Protein AF-A0A348WJH2-F1 (afdb_monomer)

Radius of gyration: 21.04 Å; Cα contacts (8 Å, |Δi|>4): 135; chains: 1; bounding box: 50×50×41 Å

Nearest PDB structures (foldseek):
  1rqu-assembly1_B  TM=5.737E-01  e=1.748E-11  Escherichia coli
  1ctf-assembly1_A-2  TM=9.902E-01  e=3.778E-07  Escherichia coli
  5kcs-assembly1_1L  TM=9.194E-01  e=9.477E-08  Escherichia coli K-12
  1rqs-assembly1_A  TM=9.355E-01  e=2.480E-07  unclassified
  4v4v-assembly1_B5  TM=5.632E-01  e=1.657E-08  Escherichia coli

Structure (mmCIF, N/CA/C/O backbone):
data_AF-A0A348WJH2-F1
#
_entry.id   AF-A0A348WJH2-F1
#
loop_
_atom_site.group_PDB
_atom_site.id
_atom_site.type_symbol
_atom_site.label_atom_id
_atom_site.label_alt_id
_atom_site.label_comp_id
_atom_site.label_asym_id
_atom_site.label_entity_id
_atom_site.label_seq_id
_atom_site.pdbx_PDB_ins_code
_atom_site.Cartn_x
_atom_site.Cartn_y
_atom_site.Cartn_z
_atom_site.occupancy
_atom_site.B_iso_or_equiv
_atom_site.auth_seq_id
_atom_site.auth_comp_id
_atom_site.auth_asym_id
_atom_site.auth_atom_id
_atom_site.pdbx_PDB_model_num
ATOM 1 N N . MET A 1 1 ? 29.690 -30.319 -28.039 1.00 46.69 1 MET A N 1
ATOM 2 C CA . MET A 1 1 ? 29.907 -28.951 -28.549 1.00 46.69 1 MET A CA 1
ATOM 3 C C . MET A 1 1 ? 28.600 -28.462 -29.152 1.00 46.69 1 MET A C 1
ATOM 5 O O . MET A 1 1 ? 28.057 -29.184 -29.972 1.00 46.69 1 MET A O 1
ATOM 9 N N . GLN A 1 2 ? 28.172 -27.258 -28.760 1.00 45.25 2 GLN A N 1
ATOM 10 C CA . GLN A 1 2 ? 27.212 -26.384 -29.456 1.00 45.25 2 GLN A CA 1
ATOM 11 C C . GLN A 1 2 ? 25.711 -26.706 -29.321 1.00 45.25 2 GLN A C 1
ATOM 13 O O . GLN A 1 2 ? 25.071 -27.188 -30.249 1.00 45.25 2 GLN A O 1
ATOM 18 N N . ASN A 1 3 ? 25.130 -26.287 -28.190 1.00 41.72 3 ASN A N 1
ATOM 19 C CA . ASN A 1 3 ? 23.770 -25.748 -28.193 1.00 41.72 3 ASN A CA 1
ATOM 20 C C . ASN A 1 3 ? 23.844 -24.328 -28.767 1.00 41.72 3 ASN A C 1
ATOM 22 O O . ASN A 1 3 ? 24.273 -23.391 -28.100 1.00 41.72 3 ASN A O 1
ATOM 26 N N . SER A 1 4 ? 23.488 -24.210 -30.041 1.00 49.62 4 SER A N 1
ATOM 27 C CA . SER A 1 4 ? 23.140 -22.955 -30.697 1.00 49.62 4 SER A CA 1
ATOM 28 C C . SER A 1 4 ? 21.709 -22.612 -30.269 1.00 49.62 4 SER A C 1
ATOM 30 O O . SER A 1 4 ? 20.746 -23.007 -30.928 1.00 49.62 4 SER A O 1
ATOM 32 N N . GLU A 1 5 ? 21.554 -21.931 -29.136 1.00 47.00 5 GLU A N 1
ATOM 33 C CA . GLU A 1 5 ? 20.313 -21.219 -28.839 1.00 47.00 5 GLU A CA 1
ATOM 34 C C . GLU A 1 5 ? 20.362 -19.905 -29.603 1.00 47.00 5 GLU A C 1
ATOM 36 O O . GLU A 1 5 ? 21.200 -19.041 -29.356 1.00 47.00 5 GLU A O 1
ATOM 41 N N . GLY A 1 6 ? 19.507 -19.836 -30.622 1.00 40.53 6 GLY A N 1
ATOM 42 C CA . GLY A 1 6 ? 19.348 -18.671 -31.462 1.00 40.53 6 GLY A CA 1
ATOM 43 C C . GLY A 1 6 ? 19.088 -17.444 -30.606 1.00 40.53 6 GLY A C 1
ATOM 44 O O . GLY A 1 6 ? 18.168 -17.420 -29.788 1.00 40.53 6 GLY A O 1
ATOM 45 N N . GLU A 1 7 ? 19.906 -16.431 -30.848 1.00 48.00 7 GLU A N 1
ATOM 46 C CA . GLU A 1 7 ? 19.662 -15.041 -30.514 1.00 48.00 7 GLU A CA 1
ATOM 47 C C . GLU A 1 7 ? 18.270 -14.667 -31.053 1.00 48.00 7 GLU A C 1
ATOM 49 O O . GLU A 1 7 ? 18.090 -14.289 -32.211 1.00 48.00 7 GLU A O 1
ATOM 54 N N . LYS A 1 8 ? 17.227 -14.875 -30.239 1.00 43.53 8 LYS A N 1
ATOM 55 C CA . LYS A 1 8 ? 15.921 -14.283 -30.497 1.00 43.53 8 LYS A CA 1
ATOM 56 C C . LYS A 1 8 ? 16.123 -12.797 -30.286 1.00 43.53 8 LYS A C 1
ATOM 58 O O . LYS A 1 8 ? 16.161 -12.344 -29.145 1.00 43.53 8 LYS A O 1
ATOM 63 N N . ALA A 1 9 ? 16.247 -12.062 -31.388 1.00 52.12 9 ALA A N 1
ATOM 64 C CA . ALA A 1 9 ? 16.030 -10.628 -31.395 1.00 52.12 9 ALA A CA 1
ATOM 65 C C . ALA A 1 9 ? 14.779 -10.350 -30.551 1.00 52.12 9 ALA A C 1
ATOM 67 O O . ALA A 1 9 ? 13.692 -10.860 -30.846 1.00 52.12 9 ALA A O 1
ATOM 68 N N . VAL A 1 10 ? 14.976 -9.650 -29.434 1.00 57.03 10 VAL A N 1
ATOM 69 C CA . VAL A 1 10 ? 13.906 -9.310 -28.502 1.00 57.03 10 VAL A CA 1
ATOM 70 C C . VAL A 1 10 ? 12.946 -8.424 -29.279 1.00 57.03 10 VAL A C 1
ATOM 72 O O . VAL A 1 10 ? 13.272 -7.295 -29.631 1.00 57.03 10 VAL A O 1
ATOM 75 N N . ASP A 1 11 ? 11.791 -8.976 -29.634 1.00 60.22 11 ASP A N 1
ATOM 76 C CA . ASP A 1 11 ? 10.798 -8.283 -30.443 1.00 60.22 11 ASP A CA 1
ATOM 77 C C . ASP A 1 11 ? 10.117 -7.210 -29.579 1.00 60.22 11 ASP A C 1
ATOM 79 O O . ASP A 1 11 ? 9.115 -7.444 -28.899 1.00 60.22 11 ASP A O 1
ATOM 83 N N . THR A 1 12 ? 10.723 -6.022 -29.552 1.00 59.34 12 THR A N 1
ATOM 84 C CA . THR A 1 12 ? 10.288 -4.865 -28.759 1.00 59.34 12 THR A CA 1
ATOM 85 C C . THR A 1 12 ? 9.036 -4.189 -29.325 1.00 59.34 12 THR A C 1
ATOM 87 O O . THR A 1 12 ? 8.497 -3.280 -28.695 1.00 59.34 12 THR A O 1
ATOM 90 N N . SER A 1 13 ? 8.512 -4.650 -30.470 1.00 65.94 13 SER A N 1
ATOM 91 C CA . SER A 1 13 ? 7.375 -4.046 -31.184 1.00 65.94 13 SER A CA 1
ATOM 92 C C . SER A 1 13 ? 6.059 -4.024 -30.393 1.00 65.94 13 SER A C 1
ATOM 94 O O . SER A 1 13 ? 5.147 -3.268 -30.729 1.00 65.94 13 SER A O 1
ATOM 96 N N . LYS A 1 14 ? 5.954 -4.829 -29.328 1.00 67.12 14 LYS A N 1
ATOM 97 C CA . LYS A 1 14 ? 4.778 -4.910 -28.443 1.00 67.12 14 LYS A CA 1
ATOM 98 C C . LYS A 1 14 ? 4.935 -4.136 -27.131 1.00 67.12 14 LYS A C 1
ATOM 100 O O . LYS A 1 14 ? 4.012 -4.136 -26.318 1.00 67.12 14 LYS A O 1
ATOM 105 N N . LEU A 1 15 ? 6.087 -3.506 -26.897 1.00 75.81 15 LEU A N 1
ATOM 106 C CA . LEU A 1 15 ? 6.360 -2.766 -25.667 1.00 75.81 15 LEU A CA 1
ATOM 107 C C . LEU A 1 15 ? 5.774 -1.351 -25.735 1.00 75.81 15 LEU A C 1
ATOM 109 O O . LEU A 1 15 ? 5.733 -0.705 -26.781 1.00 75.81 15 LEU A O 1
ATOM 113 N N . THR A 1 16 ? 5.317 -0.852 -24.589 1.00 80.50 16 THR A N 1
ATOM 114 C CA . THR A 1 16 ? 4.936 0.557 -24.446 1.00 80.50 16 THR A CA 1
ATOM 115 C C . THR A 1 16 ? 6.190 1.428 -24.367 1.00 80.50 16 THR A C 1
ATOM 117 O O . THR A 1 16 ? 7.251 0.944 -23.979 1.00 80.50 16 THR A O 1
ATOM 120 N N . LYS A 1 17 ? 6.072 2.734 -24.657 1.00 79.12 17 LYS A N 1
ATOM 121 C CA . LYS A 1 17 ? 7.209 3.680 -24.604 1.00 79.12 17 LYS A CA 1
ATOM 122 C C . LYS A 1 17 ? 8.021 3.570 -23.307 1.00 79.12 17 LYS A C 1
ATOM 124 O O . LYS A 1 17 ? 9.243 3.550 -23.358 1.00 79.12 17 LYS A O 1
ATOM 129 N N . ASN A 1 18 ? 7.345 3.436 -22.167 1.00 77.31 18 ASN A N 1
ATOM 130 C CA . ASN A 1 18 ? 8.003 3.318 -20.867 1.00 77.31 18 ASN A CA 1
ATOM 131 C C . ASN A 1 18 ? 8.762 1.991 -20.728 1.00 77.31 18 ASN A C 1
ATOM 133 O O . ASN A 1 18 ? 9.864 1.969 -20.193 1.00 77.31 18 ASN A O 1
ATOM 137 N N . ALA A 1 19 ? 8.199 0.888 -21.226 1.00 76.25 19 ALA A N 1
ATOM 138 C CA . ALA A 1 19 ? 8.862 -0.411 -21.184 1.00 76.25 19 ALA A CA 1
ATOM 139 C C . ALA A 1 19 ? 10.082 -0.456 -22.121 1.00 76.25 19 ALA A C 1
ATOM 141 O O . ALA A 1 19 ? 11.117 -0.992 -21.741 1.00 76.25 19 ALA A O 1
ATOM 142 N N . THR A 1 20 ? 10.007 0.185 -23.292 1.00 78.50 20 THR A N 1
ATOM 143 C CA . THR A 1 20 ? 11.161 0.362 -24.189 1.00 78.50 20 THR A CA 1
ATOM 144 C C . THR A 1 20 ? 12.290 1.140 -23.508 1.00 78.50 20 THR A C 1
ATOM 146 O O . THR A 1 20 ? 13.439 0.718 -23.560 1.00 78.50 20 THR A O 1
ATOM 149 N N . GLN A 1 21 ? 11.969 2.225 -22.794 1.00 80.31 21 GLN A N 1
ATOM 150 C CA . GLN A 1 21 ? 12.968 3.012 -22.060 1.00 80.31 21 GLN A CA 1
ATOM 151 C C . GLN A 1 21 ? 13.656 2.214 -20.945 1.00 80.31 21 GLN A C 1
ATOM 153 O O . GLN A 1 21 ? 14.853 2.378 -20.724 1.00 80.31 21 GLN A O 1
ATOM 158 N N . VAL A 1 22 ? 12.922 1.345 -20.244 1.00 82.50 22 VAL A N 1
ATOM 159 C CA . VAL A 1 22 ? 13.512 0.464 -19.224 1.00 82.50 22 VAL A CA 1
ATOM 160 C C . VAL A 1 22 ? 14.492 -0.523 -19.863 1.00 82.50 22 VAL A C 1
ATOM 162 O O . VAL A 1 22 ? 15.581 -0.711 -19.329 1.00 82.50 22 VAL A O 1
ATOM 165 N N . VAL A 1 23 ? 14.153 -1.097 -21.022 1.00 81.12 23 VAL A N 1
ATOM 166 C CA . VAL A 1 23 ? 15.042 -2.021 -21.750 1.00 81.12 23 VAL A CA 1
ATOM 167 C C . VAL A 1 23 ? 16.336 -1.323 -22.182 1.00 81.12 23 VAL A C 1
ATOM 169 O O . VAL A 1 23 ? 17.416 -1.821 -21.884 1.00 81.12 23 VAL A O 1
ATOM 172 N N . GLU A 1 24 ? 16.253 -0.131 -22.777 1.00 81.94 24 GLU A N 1
ATOM 173 C CA . GLU A 1 24 ? 17.437 0.641 -23.198 1.00 81.94 24 GLU A CA 1
ATOM 174 C C . GLU A 1 24 ? 18.350 1.056 -22.030 1.00 81.94 24 GLU A C 1
ATOM 176 O O . GLU A 1 24 ? 19.554 1.261 -22.208 1.00 81.94 24 GLU A O 1
ATOM 181 N N . LEU A 1 25 ? 17.781 1.250 -20.836 1.00 81.12 25 LEU A N 1
ATOM 182 C CA . LEU A 1 25 ? 18.550 1.536 -19.625 1.00 81.12 25 LEU A CA 1
ATOM 183 C C . LEU A 1 25 ? 19.257 0.282 -19.117 1.00 81.12 25 LEU A C 1
A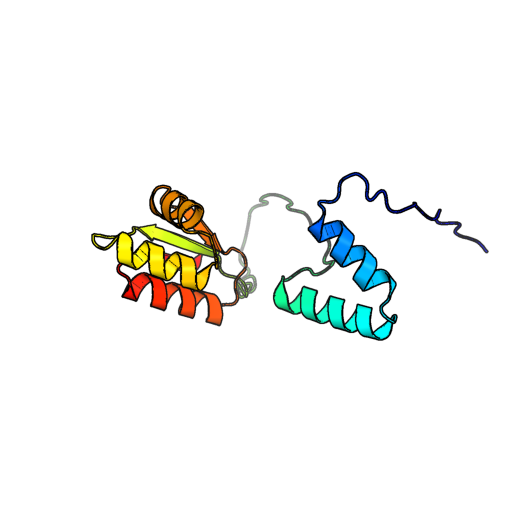TOM 185 O O . LEU A 1 25 ? 20.438 0.353 -18.792 1.00 81.12 25 LEU A O 1
ATOM 189 N N . VAL A 1 26 ? 18.557 -0.854 -19.104 1.00 83.69 26 VAL A N 1
ATOM 190 C CA . VAL A 1 26 ? 19.105 -2.151 -18.693 1.00 83.69 26 VAL A CA 1
ATOM 191 C C . VAL A 1 26 ? 20.244 -2.601 -19.614 1.00 83.69 26 VAL A C 1
ATOM 193 O O . VAL A 1 26 ? 21.256 -3.087 -19.121 1.00 83.69 26 VAL A O 1
ATOM 196 N N . GLU A 1 27 ? 20.146 -2.365 -20.926 1.00 81.12 27 GLU A N 1
ATOM 197 C CA . GLU A 1 27 ? 21.212 -2.679 -21.898 1.00 81.12 27 GLU A CA 1
ATOM 198 C C . GLU A 1 27 ? 22.535 -1.945 -21.630 1.00 81.12 27 GLU A C 1
ATOM 200 O O . GLU A 1 27 ? 23.600 -2.405 -22.041 1.00 81.12 27 GLU A O 1
ATOM 205 N N . LYS A 1 28 ? 22.483 -0.797 -20.947 1.00 84.81 28 LYS A N 1
ATOM 206 C CA . LYS A 1 28 ? 23.664 0.015 -20.614 1.00 84.81 28 LYS A CA 1
ATOM 207 C C . LYS A 1 28 ? 24.260 -0.331 -19.249 1.00 84.81 28 LYS A C 1
ATOM 209 O O . LYS A 1 28 ? 25.306 0.219 -18.908 1.00 84.81 28 LYS A O 1
ATOM 214 N N . MET A 1 29 ? 23.607 -1.192 -18.469 1.00 81.56 29 MET A N 1
ATOM 215 C CA . MET A 1 29 ? 24.080 -1.610 -17.148 1.00 81.56 29 MET A CA 1
ATOM 216 C C . MET A 1 29 ? 25.101 -2.743 -17.259 1.00 81.56 29 MET A C 1
ATOM 218 O O . MET A 1 29 ? 25.055 -3.575 -18.165 1.00 81.56 29 MET A O 1
ATOM 222 N N . SER A 1 30 ? 26.025 -2.802 -16.305 1.00 86.81 30 SER A N 1
ATOM 223 C CA . SER A 1 30 ? 26.908 -3.956 -16.157 1.00 86.81 30 SER A CA 1
ATOM 224 C C . SER A 1 30 ? 26.146 -5.176 -15.626 1.00 86.81 30 SER A C 1
ATOM 226 O O . SER A 1 30 ? 25.104 -5.064 -14.981 1.00 86.81 30 SER A O 1
ATOM 228 N N . ILE A 1 31 ? 26.701 -6.371 -15.849 1.00 78.56 31 ILE A N 1
ATOM 229 C CA . ILE A 1 31 ? 26.096 -7.642 -15.413 1.00 78.56 31 ILE A CA 1
ATOM 230 C C . ILE A 1 31 ? 25.847 -7.669 -13.892 1.00 78.56 31 ILE A C 1
ATOM 232 O O . ILE A 1 31 ? 24.853 -8.233 -13.442 1.00 78.56 31 ILE A O 1
ATOM 236 N N . LEU A 1 32 ? 26.722 -7.040 -13.098 1.00 74.62 32 LEU A N 1
ATOM 237 C CA . LEU A 1 32 ? 26.557 -6.941 -11.644 1.00 74.62 32 LEU A CA 1
ATOM 238 C C . LEU A 1 32 ? 25.386 -6.031 -11.258 1.00 74.62 32 LEU A C 1
ATOM 240 O O . LEU A 1 32 ? 24.567 -6.413 -10.428 1.00 74.62 32 LEU A O 1
ATOM 244 N N . GLU A 1 33 ? 25.266 -4.868 -11.897 1.00 70.00 33 GLU A N 1
ATOM 245 C CA . GLU A 1 33 ? 24.168 -3.928 -11.642 1.00 70.00 33 GLU A CA 1
ATOM 246 C C . GLU A 1 33 ? 22.817 -4.506 -12.065 1.00 70.00 33 GLU A C 1
ATOM 248 O O . GLU A 1 33 ? 21.814 -4.294 -11.386 1.00 70.00 33 GLU A O 1
ATOM 253 N N . LEU A 1 34 ? 22.791 -5.287 -13.148 1.00 79.69 34 LEU A N 1
ATOM 254 C CA . LEU A 1 34 ? 21.600 -6.020 -13.556 1.00 79.69 34 LEU A CA 1
ATOM 255 C C . LEU A 1 34 ? 21.208 -7.080 -12.520 1.00 79.69 34 LEU A C 1
ATOM 257 O O . LEU A 1 34 ? 20.032 -7.199 -12.198 1.00 79.69 34 LEU A O 1
ATOM 261 N N . ALA A 1 35 ? 22.167 -7.827 -11.966 1.00 75.38 35 ALA A N 1
ATOM 262 C CA . ALA A 1 35 ? 21.887 -8.822 -10.931 1.00 75.38 35 ALA A CA 1
ATOM 263 C C . ALA A 1 35 ? 21.326 -8.184 -9.648 1.00 75.38 35 ALA A C 1
ATOM 265 O O . ALA A 1 35 ? 20.414 -8.734 -9.030 1.00 75.38 35 ALA A O 1
ATOM 266 N N . ASP A 1 36 ? 21.834 -7.013 -9.265 1.00 77.75 36 ASP A N 1
ATOM 267 C CA . ASP A 1 36 ? 21.311 -6.267 -8.121 1.00 77.75 36 ASP A CA 1
ATOM 268 C C . ASP A 1 36 ? 19.936 -5.653 -8.419 1.00 77.75 36 ASP A C 1
ATOM 270 O O . ASP A 1 36 ? 19.051 -5.694 -7.565 1.00 77.75 36 ASP A O 1
ATOM 274 N N . LEU A 1 37 ? 19.707 -5.156 -9.641 1.00 78.56 37 LEU A N 1
ATOM 275 C CA . LEU A 1 37 ? 18.388 -4.702 -10.081 1.00 78.56 37 LEU A CA 1
ATOM 276 C C . LEU A 1 37 ? 17.372 -5.848 -10.059 1.00 78.56 37 LEU A C 1
ATOM 278 O O . LEU A 1 37 ? 16.268 -5.654 -9.559 1.00 78.56 37 LEU A O 1
ATOM 282 N N . VAL A 1 38 ? 17.750 -7.034 -10.546 1.00 78.56 38 VAL A N 1
ATOM 283 C CA . VAL A 1 38 ? 16.917 -8.240 -10.492 1.00 78.56 38 VAL A CA 1
ATOM 284 C C . VAL A 1 38 ? 16.570 -8.558 -9.046 1.00 78.56 38 VAL A C 1
ATOM 286 O O . VAL A 1 38 ? 15.389 -8.568 -8.744 1.00 78.56 38 VAL A O 1
ATOM 289 N N . LYS A 1 39 ? 17.537 -8.671 -8.127 1.00 73.88 39 LYS A N 1
ATOM 290 C CA . LYS A 1 39 ? 17.242 -8.921 -6.700 1.00 73.88 39 LYS A CA 1
ATOM 291 C C . LYS A 1 39 ? 16.300 -7.885 -6.102 1.00 73.88 39 LYS A C 1
ATOM 293 O O . LYS A 1 39 ? 15.346 -8.228 -5.419 1.00 73.88 39 LYS A O 1
ATOM 298 N N . VAL A 1 40 ? 16.528 -6.603 -6.389 1.00 74.50 40 VAL A N 1
ATOM 299 C CA . VAL A 1 40 ? 15.645 -5.534 -5.913 1.00 74.50 40 VAL A CA 1
ATOM 300 C C . VAL A 1 40 ? 14.245 -5.673 -6.512 1.00 74.50 40 VAL A C 1
ATOM 302 O O . VAL A 1 40 ? 13.272 -5.383 -5.824 1.00 74.50 40 VAL A O 1
ATOM 305 N N . MET A 1 41 ? 14.110 -6.104 -7.767 1.00 72.88 41 MET A N 1
ATOM 306 C CA . MET A 1 41 ? 12.811 -6.360 -8.392 1.00 72.88 41 MET A CA 1
ATOM 307 C C . MET A 1 41 ? 12.149 -7.641 -7.863 1.00 72.88 41 MET A C 1
ATOM 309 O O . MET A 1 41 ? 10.944 -7.624 -7.639 1.00 72.88 41 MET A O 1
ATOM 313 N N . GLU A 1 42 ? 12.906 -8.703 -7.597 1.00 70.88 42 GLU A N 1
ATOM 314 C CA . GLU A 1 42 ? 12.446 -9.926 -6.929 1.00 70.88 42 GLU A CA 1
ATOM 315 C C . GLU A 1 42 ? 11.923 -9.596 -5.520 1.00 70.88 42 GLU A C 1
ATOM 317 O O . GLU A 1 42 ? 10.812 -9.975 -5.166 1.00 70.88 42 GLU A O 1
ATOM 322 N N . ASP A 1 43 ? 12.651 -8.780 -4.755 1.00 63.72 43 ASP A N 1
ATOM 323 C CA . ASP A 1 43 ? 12.283 -8.380 -3.392 1.00 63.72 43 ASP A CA 1
ATOM 324 C C . ASP A 1 43 ? 11.120 -7.378 -3.333 1.00 63.72 43 ASP A C 1
ATOM 326 O O . ASP A 1 43 ? 10.351 -7.368 -2.357 1.00 63.72 43 ASP A O 1
ATOM 330 N N . LYS A 1 44 ? 11.026 -6.489 -4.335 1.00 56.31 44 LYS A N 1
ATOM 331 C CA . LYS A 1 44 ? 9.983 -5.452 -4.428 1.00 56.31 44 LYS A CA 1
ATOM 332 C C . LYS A 1 44 ? 8.694 -5.946 -5.066 1.00 56.31 44 LYS A C 1
ATOM 334 O O . LYS A 1 44 ? 7.642 -5.413 -4.727 1.00 56.31 44 LYS A O 1
ATOM 339 N N . PHE A 1 45 ? 8.772 -6.891 -5.996 1.00 63.25 45 PHE A N 1
ATOM 340 C CA . PHE A 1 45 ? 7.628 -7.340 -6.793 1.00 63.25 45 PHE A CA 1
ATOM 341 C C . PHE A 1 45 ? 7.355 -8.846 -6.685 1.00 63.25 45 PHE A C 1
ATOM 343 O O . PHE A 1 45 ? 6.442 -9.324 -7.348 1.00 63.25 45 PHE A O 1
ATOM 350 N N . GLY A 1 46 ? 8.117 -9.596 -5.882 1.00 56.28 46 GLY A N 1
ATOM 351 C CA . GLY A 1 46 ? 7.871 -11.022 -5.631 1.00 56.28 46 GLY A CA 1
ATOM 352 C C . GLY A 1 46 ? 8.109 -11.928 -6.845 1.00 56.28 46 GLY A C 1
ATOM 353 O O . GLY A 1 46 ? 7.641 -13.063 -6.874 1.00 56.28 46 GLY A O 1
ATOM 354 N N . VAL A 1 47 ? 8.812 -11.449 -7.878 1.00 52.56 47 VAL A N 1
ATOM 355 C CA . VAL A 1 47 ? 9.016 -12.188 -9.134 1.00 52.56 47 VAL A CA 1
ATOM 356 C C . VAL A 1 47 ? 10.116 -13.230 -8.950 1.00 52.56 47 VAL A C 1
ATOM 358 O O . VAL A 1 47 ? 11.243 -13.020 -9.362 1.00 52.56 47 VAL A O 1
ATOM 361 N N . SER A 1 48 ? 9.813 -14.369 -8.332 1.00 54.72 48 SER A N 1
ATOM 362 C CA . SER A 1 48 ? 10.732 -15.513 -8.326 1.00 54.72 48 SER A CA 1
ATOM 363 C C . SER A 1 48 ? 10.419 -16.450 -9.491 1.00 54.72 48 SER A C 1
ATOM 365 O O . SER A 1 48 ? 9.260 -16.773 -9.748 1.00 54.72 48 SER A O 1
ATOM 367 N N . ALA A 1 49 ? 11.453 -16.942 -10.177 1.00 49.72 49 ALA A N 1
ATOM 368 C CA . ALA A 1 49 ? 11.353 -17.951 -11.236 1.00 49.72 49 ALA A CA 1
ATOM 369 C C . ALA A 1 49 ? 10.988 -19.359 -10.705 1.00 49.72 49 ALA A C 1
ATOM 371 O O . ALA A 1 49 ? 11.469 -20.368 -11.224 1.00 49.72 49 ALA A O 1
ATOM 372 N N . ALA A 1 50 ? 10.170 -19.452 -9.652 1.00 43.62 50 ALA A N 1
ATOM 373 C CA . ALA A 1 50 ? 9.670 -20.722 -9.153 1.00 43.62 50 ALA A CA 1
ATOM 374 C C . ALA A 1 50 ? 8.630 -21.263 -10.154 1.00 43.62 50 ALA A C 1
ATOM 376 O O . ALA A 1 50 ? 7.640 -20.583 -10.439 1.00 43.62 50 ALA A O 1
ATOM 377 N N . PRO A 1 51 ? 8.838 -22.461 -10.730 1.00 39.53 51 PRO A N 1
ATOM 378 C CA . PRO A 1 51 ? 7.888 -23.047 -11.661 1.00 39.53 51 PRO A CA 1
ATOM 379 C C . PRO A 1 51 ? 6.527 -23.164 -10.985 1.00 39.53 51 PRO A C 1
ATOM 381 O O . PRO A 1 51 ? 6.449 -23.623 -9.846 1.00 39.53 51 PRO A O 1
ATOM 384 N N . ALA A 1 52 ? 5.468 -22.791 -11.705 1.00 40.09 52 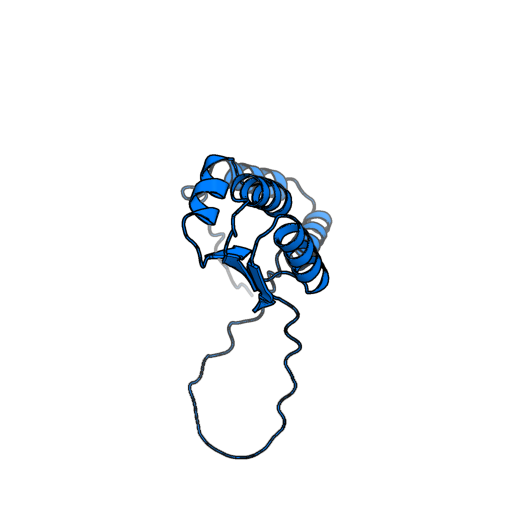ALA A N 1
ATOM 385 C CA . ALA A 1 52 ? 4.091 -23.084 -11.340 1.00 40.09 52 ALA A CA 1
ATOM 386 C C . ALA A 1 52 ? 3.935 -24.604 -11.157 1.00 40.09 52 ALA A C 1
ATOM 388 O O . ALA A 1 52 ? 3.637 -25.339 -12.101 1.00 40.09 52 ALA A O 1
ATOM 389 N N . MET A 1 53 ? 4.190 -25.088 -9.941 1.00 41.56 53 MET A N 1
ATOM 390 C CA . MET A 1 53 ? 3.944 -26.464 -9.550 1.00 41.56 53 MET A CA 1
ATOM 391 C C . MET A 1 53 ? 2.438 -26.625 -9.433 1.00 41.56 53 MET A C 1
ATOM 393 O O . MET A 1 53 ? 1.829 -26.382 -8.402 1.00 41.56 53 MET A O 1
ATOM 397 N N . MET A 1 54 ? 1.867 -26.999 -10.574 1.00 38.91 54 MET A N 1
ATOM 398 C CA . MET A 1 54 ? 0.873 -28.048 -10.681 1.00 38.91 54 MET A CA 1
ATOM 399 C C . MET A 1 54 ? -0.240 -27.943 -9.637 1.00 38.91 54 MET A C 1
ATOM 401 O O . MET A 1 54 ? -0.242 -28.639 -8.625 1.00 38.91 54 MET A O 1
ATOM 405 N N . MET A 1 55 ? -1.255 -27.142 -9.968 1.00 42.84 55 MET A N 1
ATOM 406 C CA . MET A 1 55 ? -2.610 -27.397 -9.490 1.00 42.84 55 MET A CA 1
ATOM 407 C C . MET A 1 55 ? -3.068 -28.765 -10.011 1.00 42.84 55 MET A C 1
ATOM 409 O O . MET A 1 55 ? -3.737 -28.878 -11.036 1.00 42.84 55 MET A O 1
ATOM 413 N N . ALA A 1 56 ? -2.657 -29.823 -9.315 1.00 38.78 56 ALA A N 1
ATOM 414 C CA . ALA A 1 56 ? -3.316 -31.113 -9.347 1.00 38.78 56 ALA A CA 1
ATOM 415 C C . ALA A 1 56 ? -4.459 -31.059 -8.327 1.00 38.78 56 ALA A C 1
ATOM 417 O O . ALA A 1 56 ? -4.249 -30.771 -7.151 1.00 38.78 56 ALA A O 1
ATOM 418 N N . GLY A 1 57 ? -5.676 -31.263 -8.831 1.00 38.84 57 GLY A N 1
ATOM 419 C CA . GLY A 1 57 ? -6.927 -31.154 -8.090 1.00 38.84 57 GLY A CA 1
ATOM 420 C C . GLY A 1 57 ? -7.095 -32.140 -6.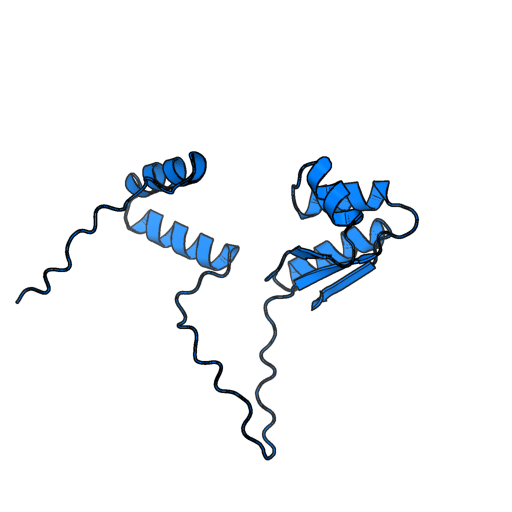922 1.00 38.84 57 GLY A C 1
ATOM 421 O O . GLY A 1 57 ? -6.209 -32.935 -6.610 1.00 38.84 57 GLY A O 1
ATOM 422 N N . PRO A 1 58 ? -8.265 -32.092 -6.265 1.00 43.50 58 PRO A N 1
ATOM 423 C CA . PRO A 1 58 ? -8.475 -32.676 -4.948 1.00 43.50 58 PRO A CA 1
ATOM 424 C C . PRO A 1 58 ? -8.513 -34.206 -5.005 1.00 43.50 58 PRO A C 1
ATOM 426 O O . PRO A 1 58 ? -9.427 -34.795 -5.583 1.00 43.50 58 PRO A O 1
ATOM 429 N N . ALA A 1 59 ? -7.556 -34.849 -4.336 1.00 37.88 59 ALA A N 1
ATOM 430 C CA . ALA A 1 59 ? -7.658 -36.241 -3.918 1.00 37.88 59 ALA A CA 1
ATOM 431 C C . ALA A 1 59 ? -7.839 -36.297 -2.395 1.00 37.88 59 ALA A C 1
ATOM 433 O O . ALA A 1 59 ? -7.139 -35.639 -1.630 1.00 37.88 59 ALA A O 1
ATOM 434 N N . ALA A 1 60 ? -8.851 -37.055 -1.993 1.00 41.22 60 ALA A N 1
ATOM 435 C CA . ALA A 1 60 ? -9.352 -37.206 -0.640 1.00 41.22 60 ALA A CA 1
ATOM 436 C C . ALA A 1 60 ? -8.349 -37.831 0.348 1.00 41.22 60 ALA A C 1
ATOM 438 O O . ALA A 1 60 ? -7.587 -38.723 -0.013 1.00 41.22 60 ALA A O 1
ATOM 439 N N . GLY A 1 61 ? -8.515 -37.478 1.628 1.00 32.09 61 GLY A N 1
ATOM 440 C CA . GLY A 1 61 ? -8.256 -38.382 2.752 1.00 32.09 61 GLY A CA 1
ATOM 441 C C . GLY A 1 61 ? -7.067 -38.042 3.653 1.00 32.09 61 GLY A C 1
ATOM 442 O O . GLY A 1 61 ? -5.921 -38.154 3.247 1.00 32.09 61 GLY A O 1
ATOM 443 N N . GLY A 1 62 ? -7.376 -37.782 4.930 1.00 31.30 62 GLY A N 1
ATOM 444 C CA . GLY A 1 62 ? -6.555 -38.225 6.063 1.00 31.30 62 GLY A CA 1
ATOM 445 C C . GLY A 1 62 ? -5.398 -37.326 6.503 1.00 31.30 62 GLY A C 1
ATOM 446 O O . GLY A 1 62 ? -4.320 -37.366 5.933 1.00 31.30 62 GLY A O 1
ATOM 447 N N . ALA A 1 63 ? -5.634 -36.609 7.605 1.00 47.41 63 ALA A N 1
ATOM 448 C CA . ALA A 1 63 ? -4.672 -36.202 8.633 1.00 47.41 63 ALA A CA 1
ATOM 449 C C . ALA A 1 63 ? -3.184 -36.101 8.232 1.00 47.41 63 ALA A C 1
ATOM 451 O O . ALA A 1 63 ? -2.401 -37.026 8.421 1.00 47.41 63 ALA A O 1
ATOM 452 N N . ALA A 1 64 ? -2.777 -34.893 7.871 1.00 34.66 64 ALA A N 1
ATOM 453 C CA . ALA A 1 64 ? -1.527 -34.314 8.329 1.00 34.66 64 ALA A CA 1
ATOM 454 C C . ALA A 1 64 ? -1.785 -32.815 8.458 1.00 34.66 64 ALA A C 1
ATOM 456 O O . ALA A 1 64 ? -2.356 -32.208 7.553 1.00 34.66 64 ALA A O 1
ATOM 457 N N . ALA A 1 65 ? -1.420 -32.233 9.599 1.00 47.88 65 ALA A N 1
ATOM 458 C CA . ALA A 1 65 ? -1.251 -30.796 9.713 1.00 47.88 65 ALA A CA 1
ATOM 459 C C . ALA A 1 65 ? -0.159 -30.404 8.708 1.00 47.88 65 ALA A C 1
ATOM 461 O O . ALA A 1 65 ? 1.031 -30.480 9.008 1.00 47.88 65 ALA A O 1
ATOM 462 N N . GLY A 1 66 ? -0.578 -30.106 7.477 1.00 30.92 66 GLY A N 1
ATOM 463 C CA . GLY A 1 66 ? 0.267 -29.470 6.486 1.00 30.92 66 GLY A CA 1
ATOM 464 C C . GLY A 1 66 ? 0.722 -28.135 7.067 1.00 30.92 66 GLY A C 1
ATOM 465 O O . GLY A 1 66 ? -0.062 -27.516 7.798 1.00 30.92 66 GLY A O 1
ATOM 466 N N . PRO A 1 67 ? 1.974 -27.720 6.821 1.00 35.94 67 PRO A N 1
ATOM 467 C CA . PRO A 1 67 ? 2.474 -26.448 7.309 1.00 35.94 67 PRO A CA 1
ATOM 468 C C . PRO A 1 67 ? 1.443 -25.382 6.974 1.00 35.94 67 PRO A C 1
ATOM 470 O O . PRO A 1 67 ? 0.940 -25.345 5.851 1.00 35.94 67 PRO A O 1
ATOM 473 N N . VAL A 1 68 ? 1.101 -24.550 7.954 1.00 37.97 68 VAL A N 1
ATOM 474 C CA . VAL A 1 68 ? 0.562 -23.230 7.653 1.00 37.97 68 VAL A CA 1
ATOM 475 C C . VAL A 1 68 ? 1.589 -22.641 6.693 1.00 37.97 68 VAL A C 1
ATOM 477 O O . VAL A 1 68 ? 2.685 -22.296 7.128 1.00 37.97 68 VAL A O 1
ATOM 480 N N . GLU A 1 69 ? 1.303 -22.660 5.387 1.00 38.75 69 GLU A N 1
ATOM 481 C CA . GLU A 1 69 ? 1.982 -21.790 4.442 1.00 38.75 69 GLU A CA 1
ATOM 482 C C . GLU A 1 69 ? 1.738 -20.412 5.032 1.00 38.75 69 GLU A C 1
ATOM 484 O O . GLU A 1 69 ? 0.614 -19.904 5.013 1.00 38.75 69 GLU A O 1
ATOM 489 N N . GLU A 1 70 ? 2.741 -19.892 5.739 1.00 40.97 70 GLU A N 1
ATOM 490 C CA . GLU A 1 70 ? 2.694 -18.548 6.270 1.00 40.97 70 GLU A CA 1
ATOM 491 C C . GLU A 1 70 ? 2.471 -17.676 5.049 1.00 40.97 70 GLU A C 1
ATOM 493 O O . GLU A 1 70 ? 3.369 -17.519 4.227 1.00 40.97 70 GLU A O 1
ATOM 498 N N . LYS A 1 71 ? 1.234 -17.207 4.873 1.00 50.59 71 LYS A N 1
ATOM 499 C CA . LYS A 1 71 ? 0.866 -16.320 3.784 1.00 50.59 71 LYS A CA 1
ATOM 500 C C . LYS A 1 71 ? 1.729 -15.072 3.964 1.00 50.59 71 LYS A C 1
ATOM 502 O O . LYS A 1 71 ? 1.438 -14.220 4.799 1.00 50.59 71 LYS A O 1
ATOM 507 N N . THR A 1 72 ? 2.872 -15.018 3.286 1.00 63.25 72 THR A N 1
ATOM 508 C CA . THR A 1 72 ? 3.813 -13.890 3.366 1.00 63.25 72 THR A CA 1
ATOM 509 C C . THR A 1 72 ? 3.284 -12.681 2.601 1.00 63.25 72 THR A C 1
ATOM 511 O O . THR A 1 72 ? 3.795 -11.571 2.760 1.00 63.25 72 THR A O 1
ATOM 514 N N . GLU A 1 73 ? 2.228 -12.904 1.824 1.00 70.44 73 GLU A N 1
ATOM 515 C CA . GLU A 1 73 ? 1.586 -11.978 0.914 1.00 70.44 73 GLU A CA 1
ATOM 516 C C . GLU A 1 73 ? 0.081 -11.930 1.190 1.00 70.44 73 GLU A C 1
ATOM 518 O O . GLU A 1 73 ? -0.587 -12.959 1.304 1.00 70.44 73 GLU A O 1
ATOM 523 N N . PHE A 1 74 ? -0.440 -10.717 1.322 1.00 79.31 74 PHE A N 1
ATOM 524 C CA . PHE A 1 74 ? -1.832 -10.429 1.623 1.00 79.31 74 PHE A CA 1
ATOM 525 C C . PHE A 1 74 ? -2.417 -9.574 0.515 1.00 79.31 74 PHE A C 1
ATOM 527 O O . PHE A 1 74 ? -1.776 -8.641 0.031 1.00 79.31 74 PHE A O 1
ATOM 534 N N . ASP A 1 75 ? -3.667 -9.836 0.175 1.00 86.88 75 ASP A N 1
ATOM 535 C CA . ASP A 1 75 ? -4.413 -8.984 -0.734 1.00 86.88 75 ASP A CA 1
ATOM 536 C C . ASP A 1 75 ? -5.209 -7.975 0.089 1.00 86.88 75 ASP A C 1
ATOM 538 O O . ASP A 1 75 ? -5.966 -8.335 0.993 1.00 86.88 75 ASP A O 1
ATOM 542 N N . VAL A 1 76 ? -5.049 -6.689 -0.213 1.00 89.94 76 VAL A N 1
ATOM 543 C CA . VAL A 1 76 ? -5.779 -5.607 0.451 1.00 89.94 76 VAL A CA 1
ATOM 544 C C . VAL A 1 76 ? -7.071 -5.366 -0.316 1.00 89.94 76 VAL A C 1
ATOM 546 O O . VAL A 1 76 ? -7.076 -4.735 -1.372 1.00 89.94 76 VAL A O 1
ATOM 549 N N . HIS A 1 77 ? -8.189 -5.854 0.210 1.00 90.00 77 HIS A N 1
ATOM 550 C CA . HIS A 1 77 ? -9.513 -5.648 -0.367 1.00 90.00 77 HIS A CA 1
ATOM 551 C C . HIS A 1 77 ? -10.196 -4.451 0.281 1.00 90.00 77 HIS A C 1
ATOM 553 O O . HIS A 1 77 ? -10.457 -4.457 1.481 1.00 90.00 77 HIS A O 1
ATOM 559 N N . LEU A 1 78 ? -10.574 -3.457 -0.520 1.00 91.50 78 LEU A N 1
ATOM 560 C CA . LEU A 1 78 ? -11.493 -2.413 -0.088 1.00 91.50 78 LEU A CA 1
ATOM 561 C C . LEU A 1 78 ? -12.919 -2.949 -0.231 1.00 91.50 78 LEU A C 1
ATOM 563 O O . LEU A 1 78 ? -13.379 -3.231 -1.339 1.00 91.50 78 LEU A O 1
ATOM 567 N N . THR A 1 79 ? -13.619 -3.123 0.885 1.00 91.06 79 THR A N 1
ATOM 568 C CA . THR A 1 79 ? -14.978 -3.686 0.912 1.00 91.06 79 THR A CA 1
ATOM 569 C C . THR A 1 79 ? -16.046 -2.624 1.152 1.00 91.06 79 THR A C 1
ATOM 571 O O . THR A 1 79 ? -17.191 -2.802 0.742 1.00 91.06 79 THR A O 1
ATOM 574 N N . GLY A 1 80 ? -15.673 -1.482 1.736 1.00 88.69 80 GLY A N 1
ATOM 575 C CA . GLY A 1 80 ? -16.579 -0.363 1.986 1.00 88.69 80 GLY A CA 1
ATOM 576 C C . GLY A 1 80 ? -15.852 0.978 2.053 1.00 88.69 80 GLY A C 1
ATOM 577 O O . GLY A 1 80 ? -14.696 1.039 2.451 1.00 88.69 80 GLY A O 1
ATOM 578 N N . ALA A 1 81 ? -16.532 2.063 1.677 1.00 86.25 81 ALA A N 1
ATOM 579 C CA . ALA A 1 81 ? -16.007 3.437 1.754 1.00 86.25 81 ALA A CA 1
ATOM 580 C C . ALA A 1 81 ? -16.678 4.299 2.839 1.00 86.25 81 ALA A C 1
ATOM 582 O O . ALA A 1 81 ? -16.392 5.492 2.947 1.00 86.25 81 ALA A O 1
ATOM 583 N N . GLY A 1 82 ? -17.623 3.717 3.583 1.00 85.44 82 GLY A N 1
ATOM 584 C CA . GLY A 1 82 ? -18.393 4.417 4.606 1.00 85.44 82 GLY A CA 1
ATOM 585 C C . GLY A 1 82 ? -19.108 5.676 4.094 1.00 85.44 82 GLY A C 1
ATOM 586 O O . GLY A 1 82 ? -19.420 5.826 2.909 1.00 85.44 82 GLY A O 1
ATOM 587 N N . SER A 1 83 ? -19.381 6.597 5.017 1.00 85.25 83 SER A N 1
ATOM 588 C CA . SER A 1 83 ? -19.990 7.905 4.743 1.00 85.25 83 SER A CA 1
ATOM 589 C C . SER A 1 83 ? -18.975 8.961 4.280 1.00 85.25 83 SER A C 1
ATOM 591 O O . SER A 1 83 ? -19.359 9.934 3.632 1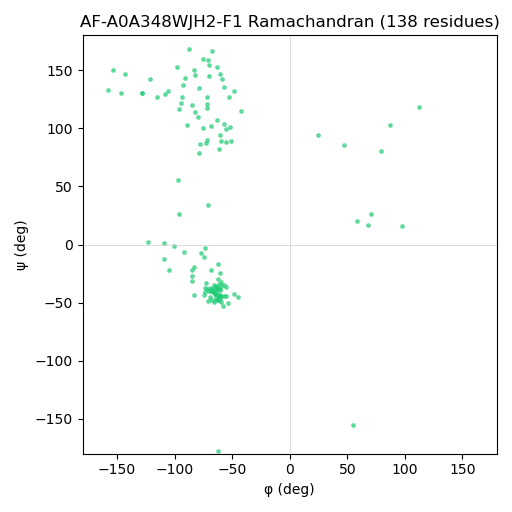.00 85.25 83 SER A O 1
ATOM 593 N N . ASN A 1 84 ? -17.677 8.764 4.542 1.00 89.44 84 ASN A N 1
ATOM 594 C CA . ASN A 1 84 ? -16.602 9.707 4.213 1.00 89.44 84 ASN A CA 1
ATOM 595 C C . ASN A 1 84 ? -15.882 9.366 2.892 1.00 89.44 84 ASN A C 1
ATOM 597 O O . ASN A 1 84 ? -14.658 9.242 2.837 1.00 89.44 84 ASN A O 1
ATOM 601 N N . LYS A 1 85 ? -16.631 9.244 1.789 1.00 88.56 85 LYS A N 1
ATOM 602 C CA . LYS A 1 85 ? -16.071 8.815 0.490 1.00 88.56 85 LYS A CA 1
ATOM 603 C C . LYS A 1 85 ? -14.902 9.675 -0.003 1.00 88.56 85 LYS A C 1
ATOM 605 O O . LYS A 1 85 ? -13.960 9.148 -0.582 1.00 88.56 85 LYS A O 1
ATOM 610 N N . ILE A 1 86 ? -14.934 10.989 0.232 1.00 91.38 86 ILE A N 1
ATOM 611 C CA . ILE A 1 86 ? -13.847 11.895 -0.181 1.00 91.38 86 ILE A CA 1
ATOM 612 C C . ILE A 1 86 ? -12.563 11.599 0.608 1.00 91.38 86 ILE A C 1
ATOM 614 O O . ILE A 1 86 ? -11.481 11.606 0.022 1.00 91.38 86 ILE A O 1
ATOM 618 N N . GLY A 1 87 ? -12.675 11.327 1.913 1.00 92.50 87 GLY A N 1
ATOM 619 C CA . GLY A 1 87 ? -11.544 10.916 2.745 1.00 92.50 87 GLY A CA 1
ATOM 620 C C . GLY A 1 87 ? -10.948 9.591 2.281 1.00 92.50 87 GLY A C 1
ATOM 621 O O . GLY A 1 87 ? -9.740 9.504 2.083 1.00 92.50 87 GLY A O 1
ATOM 622 N N . VAL A 1 88 ? -11.799 8.605 1.988 1.00 93.06 88 VAL A N 1
ATOM 623 C CA . VAL A 1 88 ? -11.359 7.302 1.469 1.00 93.06 88 VAL A CA 1
ATOM 624 C C . VAL A 1 88 ? -10.668 7.434 0.110 1.00 93.06 88 VAL A C 1
ATOM 626 O O . VAL A 1 88 ? -9.604 6.857 -0.079 1.00 93.06 88 VAL A O 1
ATOM 629 N N . ILE A 1 89 ? -11.186 8.248 -0.817 1.00 92.62 89 ILE A N 1
ATOM 630 C CA . ILE A 1 89 ? -10.528 8.493 -2.116 1.00 92.62 89 ILE A CA 1
ATOM 631 C C . ILE A 1 89 ? -9.137 9.114 -1.926 1.00 92.62 89 ILE A C 1
ATOM 633 O O . ILE A 1 89 ? -8.209 8.754 -2.647 1.00 92.62 89 ILE A O 1
ATOM 637 N N . LYS A 1 90 ? -8.957 10.027 -0.961 1.00 90.56 90 LYS A N 1
ATOM 638 C CA . LYS A 1 90 ? -7.633 10.595 -0.653 1.00 90.56 90 LYS A CA 1
ATOM 639 C C . LYS A 1 90 ? -6.679 9.530 -0.116 1.00 90.56 90 LYS A C 1
ATOM 641 O O . LYS A 1 90 ? -5.588 9.397 -0.658 1.00 90.56 90 LYS A O 1
ATOM 646 N N . ALA A 1 91 ? -7.123 8.730 0.852 1.00 90.19 91 ALA A N 1
ATOM 647 C CA . ALA A 1 91 ? -6.322 7.644 1.411 1.00 90.19 91 ALA A CA 1
ATOM 648 C C . ALA A 1 91 ? -5.935 6.607 0.343 1.00 90.19 91 ALA A 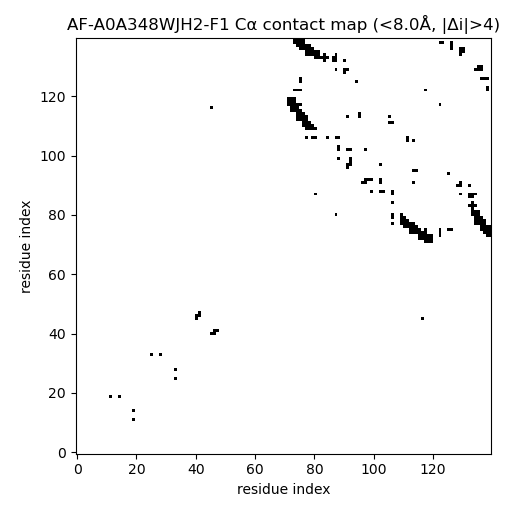C 1
ATOM 650 O O . ALA A 1 91 ? -4.769 6.241 0.243 1.00 90.19 91 ALA A O 1
ATOM 651 N N . VAL A 1 92 ? -6.871 6.208 -0.529 1.00 90.62 92 VAL A N 1
ATOM 652 C CA . VAL A 1 92 ? -6.598 5.310 -1.665 1.00 90.62 92 VAL A CA 1
ATOM 653 C C . VAL A 1 92 ? -5.517 5.889 -2.574 1.00 90.62 92 VAL A C 1
ATOM 655 O O . VAL A 1 92 ? -4.592 5.171 -2.944 1.00 90.62 92 VAL A O 1
ATOM 658 N N . ARG A 1 93 ? -5.576 7.184 -2.905 1.00 90.31 93 ARG A N 1
ATOM 659 C CA . ARG A 1 93 ? -4.540 7.837 -3.723 1.00 90.31 93 ARG A CA 1
ATOM 660 C C . ARG A 1 93 ? -3.180 7.872 -3.036 1.00 90.31 93 ARG A C 1
ATOM 662 O O . ARG A 1 93 ? -2.173 7.735 -3.717 1.00 90.31 93 ARG A O 1
ATOM 669 N N . GLU A 1 94 ? -3.140 8.041 -1.720 1.00 88.31 94 GLU A N 1
ATOM 670 C CA . GLU A 1 94 ? -1.891 8.024 -0.955 1.00 88.31 94 GLU A CA 1
ATOM 671 C C . GLU A 1 94 ? -1.254 6.629 -0.924 1.00 88.31 94 GLU A C 1
ATOM 673 O O . GLU A 1 94 ? -0.039 6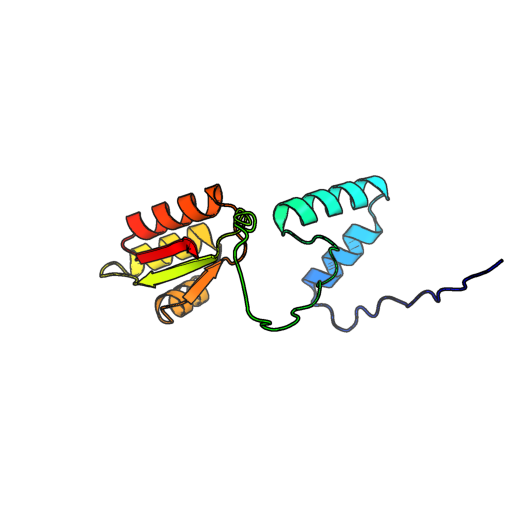.523 -1.070 1.00 88.31 94 GLU A O 1
ATOM 678 N N . VAL A 1 95 ? -2.054 5.562 -0.788 1.00 86.12 95 VAL A N 1
ATOM 679 C CA . VAL A 1 95 ? -1.527 4.185 -0.695 1.00 86.12 95 VAL A CA 1
ATOM 680 C C . VAL A 1 95 ? -1.267 3.514 -2.051 1.00 86.12 95 VAL A C 1
ATOM 682 O O . VAL A 1 95 ? -0.395 2.656 -2.147 1.00 86.12 95 VAL A O 1
ATOM 685 N N . THR A 1 96 ? -1.989 3.898 -3.110 1.00 84.56 96 THR A N 1
ATOM 686 C CA . THR A 1 96 ? -1.861 3.286 -4.453 1.00 84.56 96 THR A CA 1
ATOM 687 C C . THR A 1 96 ? -1.204 4.194 -5.494 1.00 84.56 96 THR A C 1
ATOM 689 O O . THR A 1 96 ? -0.853 3.722 -6.571 1.00 84.56 96 THR A O 1
ATOM 692 N N . VAL A 1 97 ? -1.037 5.492 -5.205 1.00 87.44 97 VAL A N 1
ATOM 693 C CA . VAL A 1 97 ? -0.500 6.512 -6.135 1.00 87.44 97 VAL A CA 1
ATOM 694 C C . VAL A 1 97 ? -1.323 6.638 -7.434 1.00 87.44 97 VAL A C 1
ATOM 696 O O . VAL A 1 97 ? -0.868 7.169 -8.445 1.00 87.44 97 VAL A O 1
ATOM 699 N N . LEU A 1 98 ? -2.576 6.177 -7.413 1.00 84.75 98 LEU A N 1
ATOM 700 C CA . LEU A 1 98 ? -3.509 6.309 -8.527 1.00 84.75 98 LEU A CA 1
ATOM 701 C C . LEU A 1 98 ? -3.958 7.769 -8.732 1.00 84.75 98 LEU A C 1
ATOM 703 O O . LEU A 1 98 ? -3.990 8.594 -7.807 1.00 84.75 98 LEU A O 1
ATOM 707 N N . GLY A 1 99 ? -4.350 8.098 -9.965 1.00 84.38 99 GLY A N 1
ATOM 708 C CA . GLY A 1 99 ? -4.957 9.385 -10.290 1.00 84.38 99 GLY A CA 1
ATOM 709 C C . GLY A 1 99 ? -6.341 9.558 -9.649 1.00 84.38 99 GLY A C 1
ATOM 710 O O . GLY A 1 99 ? -6.944 8.624 -9.115 1.00 84.38 99 GLY A O 1
ATOM 711 N N . LEU A 1 100 ? -6.862 10.793 -9.659 1.00 85.88 100 LEU A N 1
ATOM 712 C CA . LEU A 1 100 ? -8.155 11.109 -9.031 1.00 85.88 100 LEU A CA 1
ATOM 713 C C . LEU A 1 100 ? -9.313 10.326 -9.662 1.00 85.88 100 LEU A C 1
ATOM 715 O O . LEU A 1 100 ? -10.261 9.964 -8.966 1.00 85.88 100 LEU A O 1
ATOM 719 N N . LYS A 1 101 ? -9.231 10.074 -10.970 1.00 86.88 101 LYS A N 1
ATOM 720 C CA . LYS A 1 101 ? -10.253 9.338 -11.703 1.00 86.88 101 LYS A CA 1
ATOM 721 C C . LYS A 1 101 ? -10.237 7.858 -11.325 1.00 86.88 101 LYS A C 1
ATOM 723 O O . LYS A 1 101 ? -11.273 7.323 -10.961 1.00 86.88 101 LYS A O 1
ATOM 728 N N . GLU A 1 102 ? -9.067 7.234 -11.330 1.00 89.44 102 GLU A N 1
ATOM 729 C CA . GLU A 1 102 ? -8.883 5.814 -11.033 1.00 89.44 102 GLU A CA 1
ATOM 730 C C . GLU A 1 102 ? -9.242 5.498 -9.576 1.00 89.44 102 GLU A C 1
ATOM 732 O O . GLU A 1 102 ? -9.922 4.513 -9.306 1.00 89.44 102 GLU A O 1
ATOM 737 N N . ALA A 1 103 ? -8.855 6.366 -8.635 1.00 87.88 103 ALA A N 1
ATOM 738 C CA . ALA A 1 103 ? -9.204 6.199 -7.226 1.00 87.88 103 ALA A CA 1
ATOM 739 C C . ALA A 1 103 ? -10.711 6.351 -6.973 1.00 87.88 103 ALA A C 1
ATOM 741 O O . ALA A 1 103 ? -11.276 5.618 -6.162 1.00 87.88 103 ALA A O 1
ATOM 742 N N . LYS A 1 104 ? -11.378 7.275 -7.676 1.00 88.69 104 LYS A N 1
ATOM 743 C CA . LYS A 1 104 ? -12.837 7.409 -7.615 1.00 88.69 104 LYS A CA 1
ATOM 744 C C . LYS A 1 104 ? -13.522 6.171 -8.193 1.00 88.69 104 LYS A C 1
ATOM 746 O O . LYS A 1 104 ? -14.377 5.600 -7.524 1.00 88.69 104 LYS A O 1
ATOM 751 N N . ASP A 1 105 ? -13.107 5.742 -9.384 1.00 92.12 105 ASP A N 1
ATOM 752 C CA . ASP A 1 105 ? -13.663 4.568 -10.060 1.00 92.12 105 ASP A CA 1
ATOM 753 C C . ASP A 1 105 ? -13.474 3.299 -9.191 1.00 92.12 105 ASP A C 1
ATOM 755 O O . ASP A 1 105 ? -14.362 2.454 -9.123 1.00 92.12 105 ASP A O 1
ATOM 759 N N . LEU A 1 106 ? -12.363 3.183 -8.450 1.00 90.06 106 LEU A N 1
ATOM 760 C CA . LEU A 1 106 ? -12.112 2.081 -7.512 1.00 90.06 106 LEU A CA 1
ATOM 761 C C . LEU A 1 106 ? -13.041 2.119 -6.289 1.00 90.06 106 LEU A C 1
ATOM 763 O O . LEU A 1 106 ? -13.644 1.103 -5.950 1.00 90.06 106 LEU A O 1
ATOM 767 N N . VAL A 1 107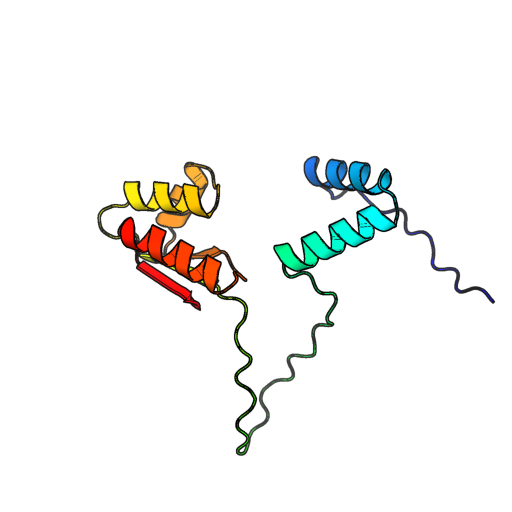 ? -13.183 3.282 -5.646 1.00 89.25 107 VAL A N 1
ATOM 768 C CA . VAL A 1 107 ? -14.040 3.477 -4.459 1.00 89.25 107 VAL A CA 1
ATOM 769 C C . VAL A 1 107 ? -15.537 3.369 -4.795 1.00 89.25 107 VAL A C 1
ATOM 771 O O . VAL A 1 107 ? -16.354 3.090 -3.916 1.00 89.25 107 VAL A O 1
ATOM 774 N N . GLU A 1 108 ? -15.923 3.566 -6.056 1.00 90.12 108 GLU A N 1
ATOM 775 C CA . GLU A 1 108 ? -17.288 3.325 -6.543 1.00 90.12 108 GLU A CA 1
ATOM 776 C C . GLU A 1 108 ? -17.533 1.859 -6.944 1.00 90.12 108 GLU A C 1
ATOM 778 O O . GLU A 1 108 ? -18.676 1.410 -6.911 1.00 90.12 108 GLU A O 1
ATOM 783 N N . ALA A 1 109 ? -16.480 1.096 -7.252 1.00 89.56 109 ALA A N 1
ATOM 784 C CA . ALA A 1 109 ? -16.554 -0.295 -7.711 1.00 89.56 109 ALA A CA 1
ATOM 785 C C . ALA A 1 109 ? -16.373 -1.341 -6.592 1.00 89.56 109 ALA A C 1
ATOM 787 O O . ALA A 1 109 ? -15.905 -2.449 -6.854 1.00 89.56 109 ALA A O 1
ATOM 788 N N . LEU A 1 110 ? -16.705 -0.997 -5.346 1.00 85.88 110 LEU A N 1
ATOM 789 C CA . LEU A 1 110 ? -16.533 -1.886 -4.192 1.00 85.88 110 LEU A CA 1
ATOM 790 C C . LEU A 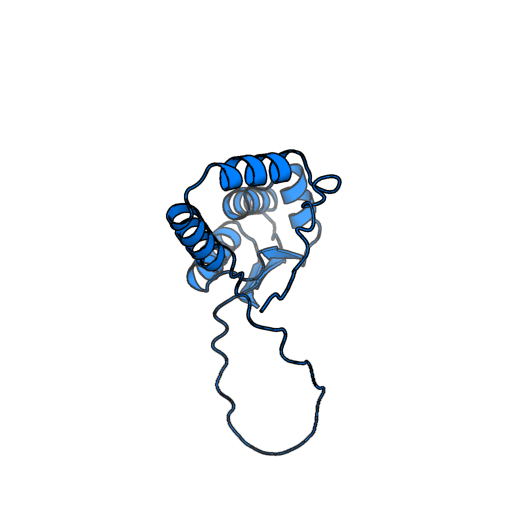1 110 ? -17.518 -3.070 -4.214 1.00 85.88 110 LEU A C 1
ATOM 792 O O . LEU A 1 110 ? -18.678 -2.874 -4.586 1.00 85.88 110 LEU A O 1
ATOM 796 N N . PRO A 1 111 ? -17.111 -4.270 -3.750 1.00 89.75 111 PRO A N 1
ATOM 797 C CA . PRO A 1 111 ? -15.798 -4.608 -3.188 1.00 89.75 111 PRO A CA 1
ATOM 798 C C . PRO A 1 111 ? -14.724 -4.818 -4.269 1.00 89.75 111 PRO A C 1
ATOM 800 O O . PRO A 1 111 ? -14.954 -5.527 -5.248 1.00 89.75 111 PRO A O 1
ATOM 803 N N . LYS A 1 112 ? -13.531 -4.240 -4.078 1.00 89.00 112 LYS A N 1
ATOM 804 C CA . LYS A 1 112 ? -12.428 -4.323 -5.050 1.00 89.00 112 LYS A CA 1
ATOM 805 C C . LYS A 1 112 ? -11.065 -4.442 -4.381 1.00 89.00 112 LYS A C 1
ATOM 807 O O . LYS A 1 112 ? -10.835 -3.871 -3.317 1.00 89.00 112 LYS A O 1
ATOM 812 N N . VAL A 1 113 ? -10.158 -5.175 -5.022 1.00 87.88 113 VAL A N 1
ATOM 813 C CA . VAL A 1 113 ? -8.767 -5.286 -4.575 1.00 87.88 113 VAL A CA 1
ATOM 814 C C . VAL A 1 113 ? -8.042 -3.971 -4.845 1.00 87.88 113 VAL A C 1
ATOM 816 O O . VAL A 1 113 ? -8.092 -3.445 -5.957 1.00 87.88 113 VAL A O 1
ATOM 819 N N . LEU A 1 114 ? -7.408 -3.419 -3.813 1.00 86.62 114 LEU A N 1
ATOM 820 C CA . LEU A 1 114 ? -6.544 -2.244 -3.909 1.00 86.62 114 LEU A CA 1
ATOM 821 C C . LEU A 1 114 ? -5.140 -2.627 -4.344 1.00 86.62 114 LEU A C 1
ATOM 823 O O . LEU A 1 114 ? -4.537 -1.929 -5.158 1.00 86.62 114 LEU A O 1
ATOM 827 N N . LYS A 1 115 ? -4.617 -3.706 -3.760 1.00 81.00 115 LYS A N 1
ATOM 828 C CA . LYS A 1 115 ? -3.276 -4.202 -4.036 1.00 81.00 115 LYS A CA 1
ATOM 829 C C . LYS A 1 115 ? -3.179 -5.674 -3.664 1.00 81.00 115 LYS A C 1
ATOM 831 O O . LYS A 1 115 ? -3.634 -6.057 -2.589 1.00 81.00 115 LYS A O 1
ATOM 836 N N . GLU A 1 116 ? -2.618 -6.458 -4.569 1.00 85.31 116 GLU A N 1
ATOM 837 C CA . GLU A 1 116 ? -2.402 -7.896 -4.410 1.00 85.31 116 GLU A CA 1
ATOM 838 C C . GLU A 1 116 ? -0.961 -8.152 -3.973 1.00 85.31 116 GLU A C 1
ATOM 840 O O . GLU A 1 116 ? -0.069 -7.355 -4.283 1.00 85.31 116 GLU A O 1
ATOM 845 N N . GLY A 1 117 ? -0.736 -9.253 -3.262 1.00 78.75 117 GLY A N 1
ATOM 846 C CA . GLY A 1 117 ? 0.617 -9.748 -3.021 1.00 78.75 117 GLY A CA 1
ATOM 847 C C . GLY A 1 117 ? 1.469 -8.895 -2.070 1.00 78.75 117 GLY A C 1
ATOM 848 O O . GLY A 1 117 ? 2.692 -8.866 -2.196 1.00 78.75 117 GLY A O 1
ATOM 849 N N . VAL A 1 118 ? 0.867 -8.130 -1.148 1.00 80.69 118 VAL A N 1
ATOM 850 C CA . VAL A 1 118 ? 1.630 -7.207 -0.287 1.00 80.69 118 VAL A CA 1
ATOM 851 C C . VAL A 1 118 ? 2.079 -7.852 1.017 1.00 80.69 118 VAL A C 1
ATOM 853 O O . VAL A 1 118 ? 1.356 -8.622 1.646 1.00 80.69 118 VAL A O 1
ATOM 856 N N . LYS A 1 119 ? 3.283 -7.498 1.476 1.00 85.06 119 LYS A N 1
ATOM 857 C CA . LYS A 1 119 ? 3.832 -8.008 2.740 1.00 85.06 119 LYS A CA 1
ATOM 858 C C . LYS A 1 119 ? 2.932 -7.613 3.908 1.00 85.06 119 LYS A C 1
ATOM 860 O O . LYS A 1 119 ? 2.399 -6.505 3.932 1.00 85.06 119 LYS A O 1
ATOM 865 N N . LYS A 1 120 ? 2.848 -8.468 4.932 1.00 78.00 120 LYS A N 1
ATOM 866 C CA . LYS A 1 120 ? 2.003 -8.257 6.125 1.00 78.00 120 LYS A CA 1
ATOM 867 C C . LYS A 1 120 ? 2.088 -6.843 6.713 1.00 78.00 120 LYS A C 1
ATOM 869 O O . LYS A 1 120 ? 1.063 -6.240 7.003 1.00 78.00 120 LYS A O 1
ATOM 874 N N . ALA A 1 121 ? 3.300 -6.306 6.854 1.00 81.25 121 ALA A N 1
ATOM 875 C CA . ALA A 1 121 ? 3.516 -4.970 7.408 1.00 81.25 121 ALA A CA 1
ATOM 876 C C . ALA A 1 121 ? 2.918 -3.855 6.526 1.00 81.25 121 ALA A C 1
ATOM 878 O O . ALA A 1 121 ? 2.287 -2.939 7.045 1.00 81.25 121 ALA A O 1
ATOM 879 N N . GLU A 1 122 ? 3.065 -3.956 5.201 1.00 83.69 122 GLU A N 1
ATOM 880 C CA . GLU A 1 122 ? 2.482 -2.999 4.250 1.00 83.69 122 GLU A CA 1
ATOM 881 C C . GLU A 1 122 ? 0.955 -3.150 4.195 1.00 83.69 122 GLU A C 1
ATOM 883 O O . GLU A 1 122 ? 0.228 -2.159 4.181 1.00 83.69 122 GLU A O 1
ATOM 888 N N . ALA A 1 123 ? 0.458 -4.389 4.228 1.00 81.56 123 ALA A N 1
ATOM 889 C CA . ALA A 1 123 ? -0.966 -4.703 4.254 1.00 81.56 123 ALA A CA 1
ATOM 890 C C . ALA A 1 123 ? -1.662 -4.109 5.490 1.00 81.56 123 ALA A C 1
ATOM 892 O O . ALA A 1 123 ? -2.707 -3.466 5.373 1.00 81.56 123 ALA A O 1
ATOM 893 N N . GLU A 1 124 ? -1.064 -4.275 6.674 1.00 85.56 124 GLU A N 1
ATOM 894 C CA . GLU A 1 124 ? -1.568 -3.710 7.928 1.00 85.56 124 GLU A CA 1
ATOM 895 C C . GLU A 1 124 ? -1.478 -2.176 7.950 1.00 85.56 124 GLU A C 1
ATOM 897 O O . GLU A 1 124 ? -2.418 -1.520 8.405 1.00 85.56 124 GLU A O 1
ATOM 902 N N . GLU A 1 125 ? -0.407 -1.583 7.409 1.00 88.25 125 GLU A N 1
ATOM 903 C CA . GLU A 1 125 ? -0.282 -0.125 7.287 1.00 88.25 125 GLU A CA 1
ATOM 904 C C . GLU A 1 125 ? -1.350 0.461 6.350 1.00 88.25 125 GLU A C 1
ATOM 906 O O . GLU A 1 125 ? -2.005 1.450 6.692 1.00 88.25 125 GLU A O 1
ATOM 911 N N . MET A 1 126 ? -1.566 -0.164 5.187 1.00 89.12 126 MET A N 1
ATOM 912 C CA . MET A 1 126 ? -2.608 0.240 4.243 1.00 89.12 126 MET A CA 1
ATOM 913 C C . MET A 1 126 ? -3.995 0.101 4.861 1.00 89.12 126 MET A C 1
ATOM 915 O O . MET A 1 126 ? -4.779 1.050 4.810 1.00 89.12 126 MET A O 1
ATOM 919 N N . LYS A 1 127 ? -4.284 -1.043 5.494 1.00 87.38 127 LYS A N 1
ATOM 920 C CA . LYS A 1 127 ? -5.542 -1.272 6.210 1.00 87.38 127 LYS A CA 1
ATOM 921 C C . LYS A 1 127 ? -5.799 -0.171 7.233 1.00 87.38 127 LYS A C 1
ATOM 923 O O . LYS A 1 127 ? -6.859 0.444 7.195 1.00 87.38 127 LYS A O 1
ATOM 928 N N . LYS A 1 128 ? -4.814 0.135 8.080 1.00 89.94 128 LYS A N 1
ATOM 929 C CA . LYS A 1 128 ? -4.941 1.164 9.113 1.00 89.94 128 LYS A CA 1
ATOM 930 C C . LYS A 1 128 ? -5.250 2.543 8.523 1.00 89.94 128 LYS A C 1
ATOM 932 O O . LYS A 1 128 ? -6.214 3.172 8.945 1.00 89.94 128 LYS A O 1
ATOM 937 N N . LYS A 1 129 ? -4.496 2.992 7.512 1.00 89.31 129 LYS A N 1
ATOM 938 C CA . LYS A 1 129 ? -4.723 4.300 6.860 1.00 89.31 129 LYS A CA 1
ATOM 939 C C . LYS A 1 129 ? -6.107 4.406 6.215 1.00 89.31 129 LYS A C 1
ATOM 941 O O . LYS A 1 129 ? -6.742 5.457 6.258 1.00 89.31 129 LYS A O 1
ATOM 946 N N . LEU A 1 130 ? -6.578 3.323 5.602 1.00 91.31 130 LEU A N 1
ATOM 947 C CA . LEU A 1 130 ? -7.878 3.283 4.934 1.00 91.31 130 LEU A CA 1
ATOM 948 C C . LEU A 1 130 ? -9.032 3.242 5.944 1.00 91.31 130 LEU A C 1
ATOM 950 O O . LEU A 1 130 ? -10.023 3.951 5.762 1.00 91.31 130 LEU A O 1
ATOM 954 N N . GLU A 1 131 ? -8.901 2.469 7.022 1.00 91.00 131 GLU A N 1
ATOM 955 C CA . GLU A 1 131 ? -9.889 2.414 8.105 1.00 91.00 131 GLU A CA 1
ATOM 956 C C . GLU A 1 131 ? -9.972 3.742 8.872 1.00 91.00 131 GLU A C 1
ATOM 958 O O . GLU A 1 131 ? -11.074 4.222 9.136 1.00 91.00 131 GLU A O 1
ATOM 963 N N . GLU A 1 132 ? -8.840 4.408 9.132 1.00 91.50 132 GLU A N 1
ATOM 964 C CA . GLU A 1 132 ? -8.800 5.768 9.698 1.00 91.50 132 GLU A CA 1
ATOM 965 C C . GLU A 1 132 ? -9.523 6.793 8.804 1.00 91.50 132 GLU A C 1
ATOM 967 O O . GLU A 1 132 ? -10.154 7.728 9.300 1.00 91.50 132 GLU A O 1
ATOM 972 N N . ALA A 1 133 ? -9.495 6.597 7.481 1.00 88.56 133 ALA A N 1
ATOM 973 C CA . ALA A 1 133 ? -10.231 7.422 6.525 1.00 88.56 133 ALA A CA 1
ATOM 974 C C . ALA A 1 133 ? -11.741 7.099 6.451 1.00 88.56 133 ALA A C 1
ATOM 976 O O . ALA A 1 133 ? -12.493 7.844 5.811 1.00 88.56 133 ALA A O 1
ATOM 977 N N . GLY A 1 134 ? -12.196 6.035 7.123 1.00 86.62 134 GLY A N 1
ATOM 978 C CA . GLY A 1 134 ? -13.594 5.596 7.179 1.00 86.62 134 GLY A CA 1
ATOM 979 C C . GLY A 1 134 ? -13.952 4.472 6.205 1.00 86.62 134 GLY A C 1
ATOM 980 O O . GLY A 1 134 ? -15.136 4.259 5.935 1.00 86.62 134 GLY A O 1
ATOM 981 N N . ALA A 1 135 ? -12.957 3.776 5.653 1.00 92.19 135 ALA A N 1
ATOM 982 C CA . ALA A 1 135 ? -13.169 2.610 4.809 1.00 92.19 135 ALA A CA 1
ATOM 983 C C . ALA A 1 135 ? -13.259 1.303 5.614 1.00 92.19 135 ALA A C 1
ATOM 985 O O . ALA A 1 135 ? -12.914 1.245 6.789 1.00 92.19 135 ALA A O 1
ATOM 986 N N . THR A 1 136 ? -13.689 0.231 4.956 1.00 91.31 136 THR A N 1
ATOM 987 C CA . THR A 1 136 ? -13.625 -1.140 5.473 1.00 91.31 136 THR A CA 1
ATOM 988 C C . THR A 1 136 ? -12.674 -1.935 4.592 1.00 91.31 136 THR A C 1
ATOM 990 O O . THR A 1 136 ? -12.828 -1.924 3.366 1.00 91.31 136 THR A O 1
ATOM 993 N N . VAL A 1 137 ? -11.683 -2.584 5.210 1.00 90.69 137 VAL A N 1
ATOM 994 C CA . VAL A 1 137 ? -10.624 -3.312 4.505 1.00 90.69 137 VAL A CA 1
ATOM 995 C C . VAL A 1 137 ? -10.484 -4.734 5.038 1.00 90.69 137 VAL A C 1
ATOM 997 O O . VAL A 1 137 ? -10.338 -4.959 6.239 1.00 90.69 137 VAL A O 1
ATOM 1000 N N . GLU A 1 138 ? -10.471 -5.700 4.124 1.00 87.94 138 GLU A N 1
ATOM 1001 C CA . GLU A 1 138 ? -10.152 -7.100 4.408 1.00 87.94 138 GLU A CA 1
ATOM 1002 C C . GLU A 1 138 ? -8.752 -7.422 3.883 1.00 87.94 138 GLU A C 1
ATOM 1004 O O . GLU A 1 138 ? -8.432 -7.097 2.741 1.00 87.94 138 GLU A O 1
ATOM 1009 N N . LEU A 1 139 ? -7.927 -8.065 4.713 1.00 85.25 139 LEU A N 1
ATOM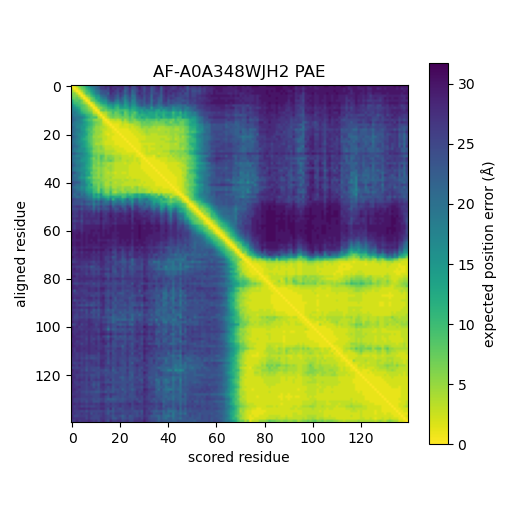 1010 C CA . LEU A 1 139 ? -6.660 -8.654 4.280 1.00 85.25 139 LEU A CA 1
ATOM 1011 C C . LEU A 1 139 ? -6.922 -10.126 3.997 1.00 85.25 139 LEU A C 1
ATOM 1013 O O . LEU A 1 139 ? -7.334 -10.843 4.913 1.00 85.25 139 LEU A O 1
ATOM 1017 N N . LYS A 1 140 ? -6.747 -10.544 2.745 1.00 79.69 140 LYS A N 1
ATOM 1018 C CA . LYS A 1 140 ? -6.974 -11.928 2.328 1.00 79.69 140 LYS A CA 1
ATOM 1019 C C . LYS A 1 140 ? -5.692 -12.666 2.109 1.00 79.69 140 LYS A C 1
ATOM 1021 O O . LYS A 1 140 ? -4.731 -12.093 1.555 1.00 79.69 140 LYS A O 1
#

Secondary structure (DSSP, 8-state):
-----------GGG--HHHHHHHHHHTTS-HHHHHHHHHHHHHHH---------------------------EEEEEEEE--S-HHHHHHHHHHHH---HHHHHHHHHS-SEEEEEEEEHHHHHHHHHHHHHTT-EEEE-

Foldseek 3Di:
DDPPPDPPPPPCVPPDPVRVVVVVVLVPDDPVVNVVVVVVCCVVPVDDPDPPPDPPDDDDDDDDPDPPPVLQWWWKWFAAQAPLVVLLLVLLCVLQVDDSVVSNVPNVPPRDTSDTGDGPVSSVVSCVSNVVSVTHIDID

Mean predicted aligned error: 17.36 Å

pLDDT: mean 72.83, std 19.03, range [30.92, 93.06]

Solvent-accessible surface area (backbone atoms only — not comparable to full-atom values): 8502 Å² total; per-residue (Å²): 137,81,88,82,75,74,85,70,75,78,78,61,89,82,53,52,74,69,56,48,52,54,50,63,52,56,72,73,48,53,75,66,58,49,54,52,50,47,50,52,44,29,75,72,67,67,64,62,94,68,74,87,77,68,93,70,78,93,76,86,83,80,94,69,91,64,76,80,73,72,74,64,44,24,29,36,26,38,59,40,37,66,92,39,48,72,46,24,34,50,39,47,24,72,76,65,69,46,54,76,66,57,25,45,54,48,68,71,50,56,67,35,76,75,44,74,70,29,41,60,70,57,38,52,51,50,41,50,52,31,41,76,30,38,25,39,65,48,80,84

Sequence (140 aa):
MQNSEGEKAVDTSKLTKNATQVVELVEKMSILELADLVKVMEDKFGVSAAPAMMMAGPAAGGAAAGPVEEKTEFDVHLTGAGSNKIGVIKAVREVTVLGLKEAKDLVEALPKVLKEGVKKAEAEEMKKKLEEAGATVELK